Protein AF-A0A528AHN2-F1 (afdb_monomer_lite)

Foldseek 3Di:
DDDDDDDDFFADPVLDWDWDDDPQDIDTHSCGPNCVVCVVVSVVLNVCVNPVVPDDSPPPVDDDPPDDDD

Sequence (70 aa):
IVETGVGIRPAFSDNLPRVEAHGRTVAINGLYRHGFLLAPAMARRAADLVFDSDKPVEFADETDGQRRSA

Radius of gyration: 15.71 Å; chains: 1; bounding box: 30×50×45 Å

Secondary structure (DSSP, 8-state):
------------TT---EEEEETTEEEEE--GGGHHHHHHHHHHHHHHHHH-TTS---------------

pLDDT: mean 81.45, std 18.02, range [40.72, 96.31]

Structure (mmCIF, N/CA/C/O backbone):
data_AF-A0A528AHN2-F1
#
_entry.id   AF-A0A528AHN2-F1
#
loop_
_atom_site.group_PDB
_atom_site.id
_atom_site.type_symbol
_atom_site.label_atom_id
_atom_site.label_alt_id
_atom_site.label_comp_id
_atom_site.label_asym_id
_atom_site.label_entity_id
_atom_site.label_seq_id
_atom_site.pdbx_PDB_ins_code
_atom_site.Cartn_x
_atom_site.Cartn_y
_atom_site.Cartn_z
_atom_site.occupancy
_atom_site.B_iso_or_equiv
_atom_site.auth_seq_id
_atom_site.auth_comp_id
_atom_site.auth_asym_id
_atom_site.auth_atom_id
_atom_site.pdbx_PDB_model_num
ATOM 1 N N . ILE A 1 1 ? 13.055 -16.803 -25.493 1.00 76.81 1 ILE A N 1
ATOM 2 C CA . ILE A 1 1 ? 11.903 -15.873 -25.385 1.00 76.81 1 ILE A CA 1
ATOM 3 C C . ILE A 1 1 ? 12.349 -14.729 -24.480 1.00 76.81 1 ILE A C 1
ATOM 5 O O . ILE A 1 1 ? 12.974 -15.027 -23.471 1.00 76.81 1 ILE A O 1
ATOM 9 N N . VAL A 1 2 ? 12.116 -13.468 -24.855 1.00 87.38 2 VAL A N 1
ATOM 10 C CA . VAL A 1 2 ? 12.351 -12.293 -23.992 1.00 87.38 2 VAL A CA 1
ATOM 11 C C . VAL A 1 2 ? 10.982 -11.731 -23.622 1.00 87.38 2 VAL A C 1
ATOM 13 O O . VAL A 1 2 ? 10.167 -11.512 -24.515 1.00 87.38 2 VAL A O 1
ATOM 16 N N . GLU A 1 3 ? 10.720 -11.552 -22.329 1.00 90.44 3 GLU A N 1
ATOM 17 C CA . GLU A 1 3 ? 9.450 -11.033 -21.817 1.00 90.44 3 GLU A CA 1
ATOM 18 C C . GLU A 1 3 ? 9.565 -9.534 -21.521 1.00 90.44 3 GLU A C 1
ATOM 20 O O . GLU A 1 3 ? 10.537 -9.078 -20.918 1.00 90.44 3 GLU A O 1
ATOM 25 N N . THR A 1 4 ? 8.563 -8.764 -21.947 1.00 92.38 4 THR A N 1
ATOM 26 C CA . THR A 1 4 ? 8.450 -7.328 -21.670 1.00 92.38 4 THR A CA 1
ATOM 27 C C . THR A 1 4 ? 7.118 -7.049 -20.991 1.00 92.38 4 THR A C 1
ATOM 29 O O . THR A 1 4 ? 6.073 -7.398 -21.538 1.00 92.38 4 THR A O 1
ATOM 32 N N . GLY A 1 5 ? 7.149 -6.390 -19.832 1.00 91.75 5 GLY A N 1
ATOM 33 C CA . GLY A 1 5 ? 5.957 -6.047 -19.060 1.00 91.75 5 GLY A CA 1
ATOM 34 C C . GLY A 1 5 ? 5.931 -4.576 -18.660 1.00 91.75 5 GLY A C 1
ATOM 35 O O . GLY A 1 5 ? 6.965 -3.976 -18.366 1.00 91.75 5 GLY A O 1
ATOM 36 N N . VAL A 1 6 ? 4.728 -4.007 -18.621 1.00 93.69 6 VAL A N 1
ATOM 37 C CA . VAL A 1 6 ? 4.447 -2.686 -18.047 1.00 93.69 6 VAL A CA 1
ATOM 38 C C . VAL A 1 6 ? 3.358 -2.829 -16.990 1.00 93.69 6 VAL A C 1
ATOM 40 O O . VAL A 1 6 ? 2.475 -3.673 -17.112 1.00 93.69 6 VAL A O 1
ATOM 43 N N . GLY A 1 7 ? 3.422 -2.011 -15.942 1.00 92.25 7 GLY A N 1
ATOM 44 C CA . GLY A 1 7 ? 2.460 -2.042 -14.843 1.00 92.25 7 GLY A CA 1
ATOM 45 C C . GLY A 1 7 ? 2.053 -0.639 -14.419 1.00 92.25 7 GLY A C 1
ATOM 46 O O . GLY A 1 7 ? 2.867 0.287 -14.445 1.00 92.25 7 GLY A O 1
ATOM 47 N N . ILE A 1 8 ? 0.793 -0.494 -14.013 1.00 94.25 8 ILE A N 1
ATOM 48 C CA . ILE A 1 8 ? 0.276 0.741 -13.421 1.00 94.25 8 ILE A CA 1
ATOM 49 C C . ILE A 1 8 ? 0.753 0.820 -11.972 1.00 94.25 8 ILE A C 1
ATOM 51 O O . ILE A 1 8 ? 0.771 -0.176 -11.250 1.00 94.25 8 ILE A O 1
ATOM 55 N N . ARG A 1 9 ? 1.143 2.020 -11.544 1.00 94.44 9 ARG A N 1
ATOM 56 C CA . ARG A 1 9 ? 1.624 2.283 -10.188 1.00 94.44 9 ARG A CA 1
ATOM 57 C C . ARG A 1 9 ? 0.677 3.271 -9.518 1.00 94.44 9 ARG A C 1
ATOM 59 O O . ARG A 1 9 ? 0.731 4.452 -9.855 1.00 94.44 9 ARG A O 1
ATOM 66 N N . PRO A 1 10 ? -0.195 2.819 -8.609 1.00 93.12 10 PRO A N 1
ATOM 67 C CA . PRO A 1 10 ? -1.162 3.710 -7.998 1.00 93.12 10 PRO A CA 1
ATOM 68 C C . PRO A 1 10 ? -0.490 4.627 -6.964 1.00 93.12 10 PRO A C 1
ATOM 70 O O . PRO A 1 10 ? 0.366 4.193 -6.184 1.00 93.12 10 PRO A O 1
ATOM 73 N N . ALA A 1 11 ? -0.883 5.899 -6.982 1.00 93.75 11 ALA A N 1
ATOM 74 C CA . ALA A 1 11 ? -0.415 6.967 -6.105 1.00 93.75 11 ALA A CA 1
ATOM 75 C C . ALA A 1 11 ? -1.572 7.942 -5.835 1.00 93.75 11 ALA A C 1
ATOM 77 O O . ALA A 1 11 ? -2.379 8.198 -6.731 1.00 93.75 11 ALA A O 1
ATOM 78 N N . PHE A 1 12 ? -1.643 8.484 -4.620 1.00 91.75 12 PHE A N 1
ATOM 79 C CA . PHE A 1 12 ? -2.473 9.654 -4.329 1.00 91.75 12 PHE A CA 1
ATOM 80 C C . PHE A 1 12 ? -1.781 10.934 -4.824 1.00 91.75 12 PHE A C 1
ATOM 82 O O . PHE A 1 12 ? -0.602 10.910 -5.182 1.00 91.75 12 PHE A O 1
ATOM 89 N N . SER A 1 13 ? -2.497 12.062 -4.848 1.00 92.81 13 SER A N 1
ATOM 90 C CA . SER A 1 13 ? -1.961 13.347 -5.329 1.00 92.81 13 SER A CA 1
ATOM 91 C C . SER A 1 13 ? -0.750 13.850 -4.535 1.00 92.81 13 SER A C 1
ATOM 93 O O . SER A 1 13 ? 0.061 14.598 -5.072 1.00 92.81 13 SER A O 1
ATOM 95 N N . ASP A 1 14 ? -0.617 13.433 -3.275 1.00 90.06 14 ASP A N 1
ATOM 96 C CA . ASP A 1 14 ? 0.502 13.752 -2.380 1.00 90.06 14 ASP A CA 1
ATOM 97 C C . ASP A 1 14 ? 1.643 12.716 -2.428 1.00 90.06 14 ASP A C 1
ATOM 99 O O . ASP A 1 14 ? 2.705 12.937 -1.854 1.00 90.06 14 ASP A O 1
ATOM 103 N N . ASN A 1 15 ? 1.466 11.612 -3.164 1.00 87.38 15 ASN A N 1
ATOM 104 C CA . ASN A 1 15 ? 2.387 10.474 -3.239 1.00 87.38 15 ASN A CA 1
ATOM 105 C C . ASN A 1 15 ? 2.655 9.759 -1.901 1.00 87.38 15 ASN A C 1
ATOM 107 O O . ASN A 1 15 ? 3.657 9.042 -1.794 1.00 87.38 15 ASN A O 1
ATOM 111 N N . LEU A 1 16 ? 1.780 9.915 -0.906 1.00 90.38 16 LEU A N 1
ATOM 112 C CA . LEU A 1 16 ? 1.895 9.215 0.370 1.00 90.38 16 LEU A CA 1
ATOM 113 C C . LEU A 1 16 ? 0.998 7.964 0.376 1.00 90.38 16 LEU A C 1
ATOM 115 O O . LEU A 1 16 ? -0.159 8.039 -0.038 1.00 90.38 16 LEU A O 1
ATOM 119 N N . PRO A 1 17 ? 1.499 6.791 0.806 1.00 92.56 17 PRO A N 1
ATOM 120 C CA . PRO A 1 17 ? 0.682 5.591 0.948 1.00 92.56 17 PRO A CA 1
ATOM 121 C C . PRO A 1 17 ? -0.252 5.705 2.153 1.00 92.56 17 PRO A C 1
ATOM 123 O O . PRO A 1 17 ? 0.149 6.205 3.201 1.00 92.56 17 PRO A O 1
ATOM 126 N N . ARG A 1 18 ? -1.472 5.184 2.017 1.00 92.25 18 ARG A N 1
ATOM 127 C CA . ARG A 1 18 ? -2.510 5.274 3.050 1.00 92.25 18 ARG A CA 1
ATOM 128 C C . ARG A 1 18 ? -3.165 3.927 3.294 1.00 92.25 18 ARG A C 1
ATOM 130 O O . ARG A 1 18 ? -3.279 3.097 2.384 1.00 92.25 18 ARG A O 1
ATOM 137 N N . VAL A 1 19 ? -3.618 3.746 4.529 1.00 92.88 19 VAL A N 1
ATOM 138 C CA . VAL A 1 19 ? -4.515 2.661 4.921 1.00 92.88 19 VAL A CA 1
ATOM 139 C C . VAL A 1 19 ? -5.780 3.302 5.468 1.00 92.88 19 VAL A C 1
ATOM 141 O O . VAL A 1 19 ? -5.741 3.956 6.505 1.00 92.88 19 VAL A O 1
ATOM 144 N N . GLU A 1 20 ? -6.891 3.125 4.765 1.00 89.19 20 GLU A N 1
ATOM 145 C CA . GLU A 1 20 ? -8.159 3.778 5.083 1.00 89.19 20 GLU A CA 1
ATOM 146 C C . GLU A 1 20 ? -9.224 2.737 5.431 1.00 89.19 20 GLU A C 1
ATOM 148 O O . GLU A 1 20 ? -9.361 1.719 4.746 1.00 89.19 20 GLU A O 1
ATOM 153 N N . ALA A 1 21 ? -10.003 3.002 6.481 1.00 88.81 21 ALA A N 1
ATOM 154 C CA . ALA A 1 21 ? -11.166 2.205 6.850 1.00 88.81 21 ALA A CA 1
ATOM 155 C C . ALA A 1 21 ? -12.454 2.924 6.426 1.00 88.81 21 ALA A C 1
ATOM 157 O O . ALA A 1 21 ? -12.710 4.061 6.812 1.00 88.81 21 ALA A O 1
ATOM 158 N N . HIS A 1 22 ? -13.286 2.226 5.659 1.00 86.69 22 HIS A N 1
ATOM 159 C CA . HIS A 1 22 ? -14.584 2.679 5.169 1.00 86.69 22 HIS A CA 1
ATOM 160 C C . HIS A 1 22 ? -15.655 1.687 5.634 1.00 86.69 22 HIS A C 1
ATOM 162 O O . HIS A 1 22 ? -15.929 0.671 4.985 1.00 86.69 22 HIS A O 1
ATOM 168 N N . GLY A 1 23 ? -16.234 1.942 6.810 1.00 86.00 23 GLY A N 1
ATOM 169 C CA . GLY A 1 23 ? -17.185 1.032 7.452 1.00 86.00 23 GLY A CA 1
ATOM 170 C C . GLY A 1 23 ? -16.548 -0.324 7.771 1.00 86.00 23 GLY A C 1
ATOM 171 O O . GLY A 1 23 ? -15.679 -0.418 8.628 1.00 86.00 23 GLY A O 1
ATOM 172 N N . ARG A 1 24 ? -16.978 -1.382 7.073 1.00 87.94 24 ARG A N 1
ATOM 173 C CA . ARG A 1 24 ? -16.440 -2.752 7.223 1.00 87.94 24 ARG A CA 1
ATOM 174 C C . ARG A 1 24 ? -15.323 -3.095 6.230 1.00 87.94 24 ARG A C 1
ATOM 176 O O . ARG A 1 24 ? -14.939 -4.259 6.133 1.00 87.94 24 ARG A O 1
ATOM 183 N N . THR A 1 25 ? -14.845 -2.117 5.466 1.00 90.75 25 THR A N 1
ATOM 184 C CA . THR A 1 25 ? -13.835 -2.316 4.422 1.00 90.75 25 THR A CA 1
ATOM 185 C C . THR A 1 25 ? -12.557 -1.587 4.797 1.00 90.75 25 THR A C 1
ATOM 187 O O . THR A 1 25 ? -12.613 -0.420 5.163 1.00 90.75 25 THR A O 1
ATOM 190 N N . VAL A 1 26 ? -11.408 -2.246 4.654 1.00 91.75 26 VAL A N 1
ATOM 191 C CA . VAL A 1 26 ? -10.089 -1.607 4.760 1.00 91.75 26 VAL A CA 1
ATOM 192 C C . VAL A 1 26 ? -9.438 -1.610 3.384 1.00 91.75 26 VAL A C 1
ATOM 194 O O . VAL A 1 26 ? -9.386 -2.647 2.721 1.00 91.75 26 VAL A O 1
ATOM 197 N N . ALA A 1 27 ? -8.954 -0.451 2.951 1.00 92.75 27 ALA A N 1
ATOM 198 C CA . ALA A 1 27 ? -8.253 -0.265 1.690 1.00 92.75 27 ALA A CA 1
ATOM 199 C C . ALA A 1 27 ? -6.811 0.178 1.950 1.00 92.75 27 ALA A C 1
ATOM 201 O O . ALA A 1 27 ? -6.553 1.028 2.799 1.00 92.75 27 ALA A O 1
ATOM 202 N N . ILE A 1 28 ? -5.873 -0.384 1.190 1.00 93.94 28 ILE A N 1
ATOM 203 C CA . ILE A 1 28 ? -4.459 0.002 1.198 1.00 93.94 28 ILE A CA 1
ATOM 204 C C . ILE A 1 28 ? -4.119 0.495 -0.205 1.00 93.94 28 ILE A C 1
ATOM 206 O O . ILE A 1 28 ? -4.345 -0.229 -1.178 1.00 93.94 28 ILE A O 1
ATOM 210 N N . ASN A 1 29 ? -3.579 1.707 -0.333 1.00 94.00 29 ASN A N 1
ATOM 211 C CA . ASN A 1 29 ? -3.222 2.260 -1.639 1.00 94.00 29 ASN A CA 1
ATOM 212 C C . ASN A 1 29 ? -2.071 3.279 -1.558 1.00 94.00 29 ASN A C 1
ATOM 214 O O . ASN A 1 29 ? -1.600 3.626 -0.478 1.00 94.00 29 ASN A O 1
ATOM 218 N N . GLY A 1 30 ? -1.589 3.743 -2.712 1.00 94.69 30 GLY A N 1
ATOM 219 C CA . GLY A 1 30 ? -0.623 4.839 -2.809 1.00 94.69 30 GLY A CA 1
ATOM 220 C C . GLY A 1 30 ? 0.851 4.437 -2.701 1.00 94.69 30 GLY A C 1
ATOM 221 O O . GLY A 1 30 ? 1.707 5.298 -2.532 1.00 94.69 30 GLY A O 1
ATOM 222 N N . LEU A 1 31 ? 1.182 3.144 -2.801 1.00 94.88 31 LEU A N 1
ATOM 223 C CA . LEU A 1 31 ? 2.554 2.666 -2.581 1.00 94.88 31 LEU A CA 1
ATOM 224 C C . LEU A 1 31 ? 3.520 2.966 -3.740 1.00 94.88 31 LEU A C 1
ATOM 226 O O . LEU A 1 31 ? 4.733 2.840 -3.564 1.00 94.88 31 LEU A O 1
ATOM 230 N N . TYR A 1 32 ? 3.021 3.340 -4.922 1.00 93.75 32 TYR A N 1
ATOM 231 C CA . TYR A 1 32 ? 3.818 3.655 -6.111 1.00 93.75 32 TYR A CA 1
ATOM 232 C C . TYR A 1 32 ? 5.023 2.701 -6.322 1.00 93.75 32 TYR A C 1
ATOM 234 O O . TYR A 1 32 ? 4.863 1.488 -6.453 1.00 93.75 32 TYR A O 1
ATOM 242 N N . ARG A 1 33 ? 6.255 3.228 -6.370 1.00 94.56 33 ARG A N 1
ATOM 243 C CA . ARG A 1 33 ? 7.516 2.481 -6.554 1.00 94.56 33 ARG A CA 1
ATOM 244 C C . ARG A 1 33 ? 8.044 1.813 -5.278 1.00 94.56 33 ARG A C 1
ATOM 246 O O . ARG A 1 33 ? 9.058 1.128 -5.336 1.00 94.56 33 ARG A O 1
ATOM 253 N N . HIS A 1 34 ? 7.361 2.005 -4.155 1.00 94.56 34 HIS A N 1
ATOM 254 C CA . HIS A 1 34 ? 7.798 1.598 -2.818 1.00 94.56 34 HIS A CA 1
ATOM 255 C C . HIS A 1 34 ? 6.978 0.439 -2.249 1.00 94.56 34 HIS A C 1
ATOM 257 O O . HIS A 1 34 ? 7.112 0.116 -1.072 1.00 94.56 34 HIS A O 1
ATOM 263 N N . GLY A 1 35 ? 6.158 -0.212 -3.083 1.00 93.44 35 GLY A N 1
ATOM 264 C CA . GLY A 1 35 ? 5.301 -1.333 -2.689 1.00 93.44 35 GLY A CA 1
ATOM 265 C C . GLY A 1 35 ? 6.037 -2.429 -1.929 1.00 93.44 35 GLY A C 1
ATOM 266 O O . GLY A 1 35 ? 5.579 -2.842 -0.876 1.00 93.44 35 GLY A O 1
ATOM 267 N N . PHE A 1 36 ? 7.210 -2.844 -2.409 1.00 95.06 36 PHE A N 1
ATOM 268 C CA . PHE A 1 36 ? 7.990 -3.893 -1.751 1.00 95.06 36 PHE A CA 1
ATOM 269 C C . PHE A 1 36 ? 8.536 -3.456 -0.384 1.00 95.06 36 PHE A C 1
ATOM 271 O O . PHE A 1 36 ? 8.426 -4.190 0.592 1.00 95.06 36 PHE A O 1
ATOM 278 N N . LEU A 1 37 ? 9.096 -2.245 -0.311 1.00 95.88 37 LEU A N 1
ATOM 279 C CA . LEU A 1 37 ? 9.727 -1.729 0.903 1.00 95.88 37 LEU A CA 1
ATOM 280 C C . LEU A 1 37 ? 8.702 -1.442 2.009 1.00 95.88 37 LEU A C 1
ATOM 282 O O . LEU A 1 37 ? 8.949 -1.747 3.171 1.00 95.88 37 LEU A O 1
ATOM 286 N N . LEU A 1 38 ? 7.560 -0.849 1.651 1.00 95.06 38 LEU A N 1
ATOM 287 C CA . LEU A 1 38 ? 6.564 -0.375 2.615 1.00 95.06 38 LEU A CA 1
ATOM 288 C C . LEU A 1 38 ? 5.474 -1.405 2.925 1.00 95.06 38 LEU A C 1
ATOM 290 O O . LEU A 1 38 ? 4.763 -1.240 3.916 1.00 95.06 38 LEU A O 1
ATOM 294 N N . ALA A 1 39 ? 5.345 -2.470 2.126 1.00 95.69 39 ALA A N 1
ATOM 295 C CA . ALA A 1 39 ? 4.311 -3.488 2.313 1.00 95.69 39 ALA A CA 1
ATOM 296 C C . ALA A 1 39 ? 4.238 -4.050 3.745 1.00 95.69 39 ALA A C 1
ATOM 298 O O . ALA A 1 39 ? 3.127 -4.093 4.273 1.00 95.69 39 ALA A O 1
ATOM 299 N N . PRO A 1 40 ? 5.347 -4.427 4.419 1.00 96.31 40 PRO A N 1
ATOM 300 C CA . PRO A 1 40 ? 5.258 -4.985 5.770 1.00 96.31 40 PRO A CA 1
ATOM 301 C C . PRO A 1 40 ? 4.668 -4.001 6.788 1.00 96.31 40 PRO A C 1
ATOM 303 O O . PRO A 1 40 ? 3.831 -4.379 7.607 1.00 96.31 40 PRO A O 1
ATOM 306 N N . ALA A 1 41 ? 5.056 -2.725 6.707 1.00 94.31 41 ALA A N 1
ATOM 307 C CA . ALA A 1 41 ? 4.544 -1.681 7.591 1.00 94.31 41 ALA A CA 1
ATOM 308 C C . ALA A 1 41 ? 3.062 -1.375 7.310 1.00 94.31 41 ALA A C 1
ATOM 310 O O . ALA A 1 41 ? 2.260 -1.281 8.239 1.00 94.31 41 ALA A O 1
ATOM 311 N N . MET A 1 42 ? 2.676 -1.291 6.031 1.00 94.56 42 MET A N 1
ATOM 312 C CA . MET A 1 42 ? 1.285 -1.048 5.629 1.00 94.56 42 MET A CA 1
ATOM 313 C C . MET A 1 42 ? 0.364 -2.210 6.014 1.00 94.56 42 MET A C 1
ATOM 315 O O . MET A 1 42 ? -0.743 -1.985 6.497 1.00 94.56 42 MET A O 1
ATOM 319 N N . ALA A 1 43 ? 0.835 -3.451 5.868 1.00 95.19 43 ALA A N 1
ATOM 320 C CA . ALA A 1 43 ? 0.098 -4.639 6.285 1.00 95.19 43 ALA A CA 1
ATOM 321 C C . ALA A 1 43 ? -0.133 -4.663 7.801 1.00 95.19 43 ALA A C 1
ATOM 323 O O . ALA A 1 43 ? -1.229 -5.002 8.242 1.00 95.19 43 ALA A O 1
ATOM 324 N N . ARG A 1 44 ? 0.867 -4.257 8.598 1.00 94.56 44 ARG A N 1
ATOM 325 C CA . ARG A 1 44 ? 0.715 -4.137 10.053 1.00 94.56 44 ARG A CA 1
ATOM 326 C C . ARG A 1 44 ? -0.369 -3.123 10.414 1.00 94.56 44 ARG A C 1
ATOM 328 O O . ARG A 1 44 ? -1.280 -3.470 11.153 1.00 94.56 44 ARG A O 1
ATOM 335 N N . ARG A 1 45 ? -0.315 -1.923 9.828 1.00 92.00 45 ARG A N 1
ATOM 336 C CA . ARG A 1 45 ? -1.312 -0.866 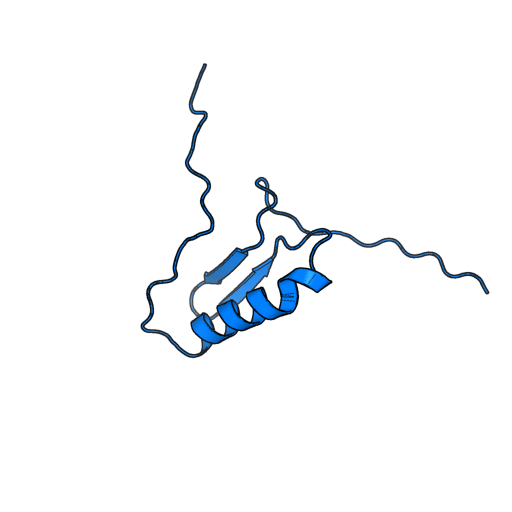10.063 1.00 92.00 45 ARG A CA 1
ATOM 337 C C . ARG A 1 45 ? -2.723 -1.320 9.682 1.00 92.00 45 ARG A C 1
ATO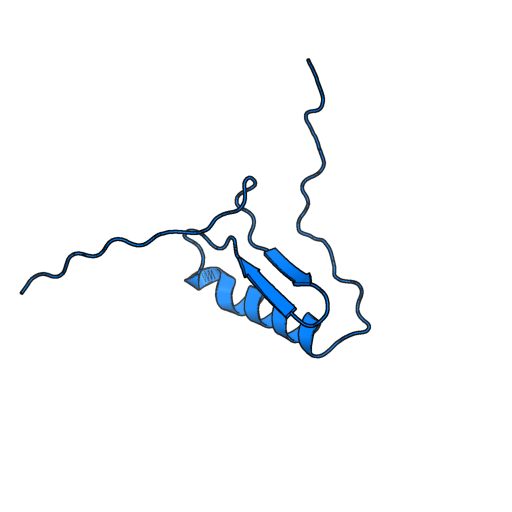M 339 O O . ARG A 1 45 ? -3.665 -1.081 10.425 1.00 92.00 45 ARG A O 1
ATOM 346 N N . ALA A 1 46 ? -2.870 -2.021 8.558 1.00 93.06 46 ALA A N 1
ATOM 347 C CA . ALA A 1 46 ? -4.154 -2.583 8.147 1.00 93.06 46 ALA A CA 1
ATOM 348 C C . ALA A 1 46 ? -4.663 -3.664 9.106 1.00 93.06 46 ALA A C 1
ATOM 350 O O . ALA A 1 46 ? -5.847 -3.675 9.426 1.00 93.06 46 ALA A O 1
ATOM 351 N N . ALA A 1 47 ? -3.788 -4.547 9.591 1.00 93.19 47 ALA A N 1
ATOM 352 C CA . ALA A 1 47 ? -4.159 -5.549 10.583 1.00 93.19 47 ALA A CA 1
ATOM 353 C C . ALA A 1 47 ? -4.615 -4.895 11.895 1.00 93.19 47 ALA A C 1
ATOM 355 O O . ALA A 1 47 ? -5.644 -5.291 12.436 1.00 93.19 47 ALA A O 1
ATOM 356 N N . ASP A 1 48 ? -3.907 -3.864 12.359 1.00 90.75 48 ASP A N 1
ATOM 357 C CA . ASP A 1 48 ? -4.294 -3.120 13.557 1.00 90.75 48 ASP A CA 1
ATOM 358 C C . ASP A 1 48 ? -5.704 -2.509 13.382 1.00 90.75 48 ASP A C 1
ATOM 360 O O . ASP A 1 48 ? -6.540 -2.668 14.260 1.00 90.75 48 ASP A O 1
ATOM 364 N N . LEU A 1 49 ? -6.042 -1.940 12.216 1.00 87.88 49 LEU A N 1
ATOM 365 C CA . LEU A 1 49 ? -7.406 -1.446 11.943 1.00 87.88 49 LEU A CA 1
ATOM 366 C C . LEU A 1 49 ? -8.476 -2.547 11.897 1.00 87.88 49 LEU A C 1
ATOM 368 O O . LEU A 1 49 ? -9.621 -2.316 12.281 1.00 87.88 49 LEU A O 1
ATOM 372 N N . VAL A 1 50 ? -8.135 -3.730 11.381 1.00 90.12 50 VAL A N 1
ATOM 373 C CA . VAL A 1 50 ? -9.082 -4.850 11.247 1.00 90.12 50 VAL A CA 1
ATOM 374 C C . VAL A 1 50 ? -9.372 -5.503 12.597 1.00 90.12 50 VAL A C 1
ATOM 376 O O . VAL A 1 50 ? -10.505 -5.915 12.843 1.00 90.12 50 VAL A O 1
ATOM 379 N N . PHE A 1 51 ? -8.359 -5.629 13.453 1.00 88.75 51 PHE A N 1
ATOM 380 C CA . PHE A 1 51 ? -8.443 -6.416 14.684 1.00 88.75 51 PHE A CA 1
ATOM 381 C C . PHE A 1 51 ? -8.531 -5.571 15.960 1.00 88.75 51 PHE A C 1
ATOM 383 O O . PHE A 1 51 ? -8.934 -6.105 16.990 1.00 88.75 51 PHE A O 1
ATOM 390 N N . ASP A 1 52 ? -8.190 -4.282 15.908 1.00 78.75 52 ASP A N 1
ATOM 391 C CA . ASP A 1 52 ? -8.103 -3.391 17.068 1.00 78.75 52 ASP A CA 1
ATOM 392 C C . ASP A 1 52 ? -9.048 -2.188 16.878 1.00 78.75 52 ASP A C 1
ATOM 394 O O . ASP A 1 52 ? -8.642 -1.063 16.588 1.00 78.75 52 ASP A O 1
ATOM 398 N N . SER A 1 53 ? -10.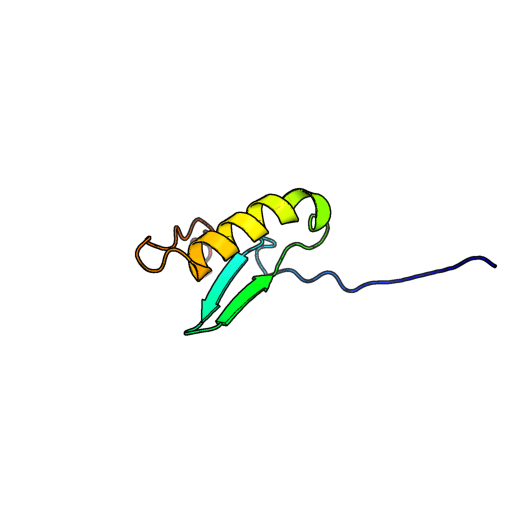357 -2.449 16.990 1.00 62.94 53 SER A N 1
ATOM 399 C CA . SER A 1 53 ? -11.435 -1.491 16.676 1.00 62.94 53 SER A CA 1
ATOM 400 C C . SER A 1 53 ? -11.506 -0.260 17.593 1.00 62.94 53 SER A C 1
ATOM 402 O O . SER A 1 53 ? -12.335 0.613 17.350 1.00 62.94 53 SER A O 1
ATOM 404 N N . ASP A 1 54 ? -10.675 -0.200 18.637 1.00 61.41 54 ASP A N 1
ATOM 405 C CA . ASP A 1 54 ? -10.748 0.801 19.711 1.00 61.41 54 ASP A CA 1
ATOM 406 C C . ASP A 1 54 ? -9.535 1.750 19.741 1.00 61.41 54 ASP A C 1
ATOM 408 O O . ASP A 1 54 ? -9.440 2.632 20.596 1.00 61.41 54 ASP A O 1
ATOM 412 N N . LYS A 1 55 ? -8.587 1.601 18.802 1.00 53.25 55 LYS A N 1
ATOM 413 C CA . LYS A 1 55 ? -7.471 2.542 18.670 1.00 53.25 55 LYS A CA 1
ATOM 414 C C . LYS A 1 55 ? -7.855 3.714 17.769 1.00 53.25 55 LYS A C 1
ATOM 416 O O . LYS A 1 55 ? -8.365 3.483 16.669 1.00 53.25 55 LYS A O 1
ATOM 421 N N . PRO A 1 56 ? -7.573 4.969 18.174 1.00 52.38 56 PRO A N 1
ATOM 422 C CA . PRO A 1 56 ? -7.673 6.087 17.253 1.00 52.38 56 PRO A CA 1
ATOM 423 C C . PRO A 1 56 ? -6.765 5.793 16.061 1.00 52.38 56 PRO A C 1
ATOM 425 O O . PRO A 1 56 ? -5.593 5.445 16.218 1.00 52.38 56 PRO A O 1
ATOM 428 N N . VAL A 1 57 ? -7.332 5.879 14.859 1.00 56.50 57 VAL A N 1
ATOM 429 C CA . VAL A 1 57 ? -6.552 5.820 13.628 1.00 56.50 57 VAL A CA 1
ATOM 430 C C . VAL A 1 57 ? -5.613 7.015 13.678 1.00 56.50 57 VAL A C 1
ATOM 432 O O . VAL A 1 57 ? -6.048 8.151 13.517 1.00 56.50 57 VAL A O 1
ATOM 435 N N . GLU A 1 58 ? -4.339 6.772 13.967 1.00 53.28 58 GLU A N 1
ATOM 436 C CA . GLU A 1 58 ? -3.305 7.793 13.856 1.00 53.28 58 GLU A CA 1
ATOM 437 C C . GLU A 1 58 ? -3.290 8.253 12.397 1.00 53.28 58 GLU A C 1
ATOM 439 O O . GLU A 1 58 ? -2.761 7.556 11.527 1.00 53.28 58 GLU A O 1
ATOM 444 N N . PHE A 1 59 ? -3.915 9.393 12.101 1.00 52.31 59 PHE A N 1
ATOM 445 C CA . PHE A 1 59 ? -3.854 10.046 10.798 1.00 52.31 59 PHE A CA 1
ATOM 446 C C . PHE A 1 59 ? -2.490 10.730 10.664 1.00 52.31 59 PHE A C 1
ATOM 448 O O . PHE A 1 59 ? -2.384 11.948 10.663 1.00 52.31 59 PHE A O 1
ATOM 455 N N . ALA A 1 60 ? -1.428 9.933 10.550 1.00 52.19 60 ALA A N 1
ATOM 456 C CA . ALA A 1 60 ? -0.094 10.424 10.197 1.00 52.19 60 ALA A CA 1
ATOM 457 C C . ALA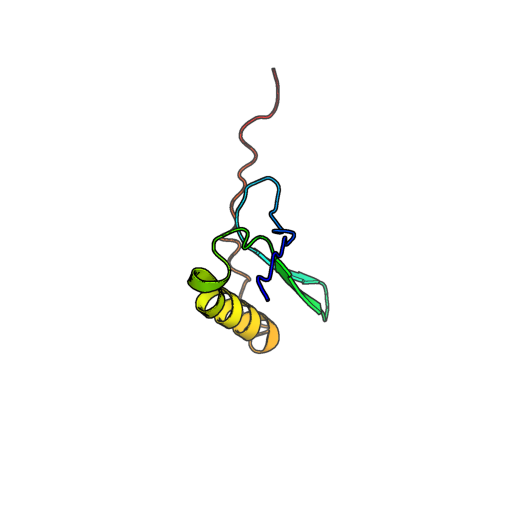 A 1 60 ? 0.024 10.781 8.701 1.00 52.19 60 ALA A C 1
ATOM 459 O O . ALA A 1 60 ? 1.106 11.105 8.217 1.00 52.19 60 ALA A O 1
A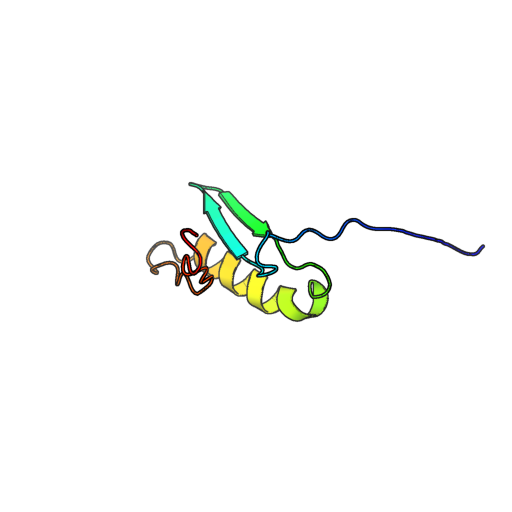TOM 460 N N . ASP A 1 61 ? -1.077 10.692 7.955 1.00 60.81 61 ASP A N 1
ATOM 461 C CA . ASP A 1 61 ? -1.116 10.929 6.519 1.00 60.81 61 ASP A CA 1
ATOM 462 C C . ASP A 1 61 ? -1.443 12.421 6.297 1.00 60.81 61 ASP A C 1
ATOM 464 O O . ASP A 1 61 ? -2.471 12.782 5.724 1.00 60.81 61 ASP A O 1
ATOM 468 N N . GLU A 1 62 ? -0.603 13.299 6.861 1.00 49.75 62 GLU A N 1
ATOM 469 C CA . GLU A 1 62 ? -0.745 14.751 6.754 1.00 49.75 62 GLU A CA 1
ATOM 470 C C . GLU A 1 62 ? -0.775 15.176 5.280 1.00 49.75 62 GLU A C 1
ATOM 472 O O . GLU A 1 62 ? 0.194 15.037 4.534 1.00 49.75 62 GLU A O 1
ATOM 477 N N . THR A 1 63 ? -1.877 15.800 4.874 1.00 51.59 63 THR A N 1
ATOM 478 C CA . THR A 1 63 ? -1.804 16.902 3.915 1.00 51.59 63 THR A CA 1
ATOM 479 C C . THR A 1 63 ? -2.450 18.110 4.572 1.00 51.59 63 THR A C 1
ATOM 481 O O . THR A 1 63 ? -3.642 18.373 4.413 1.00 51.59 63 THR A O 1
ATOM 484 N N . ASP A 1 64 ? -1.651 18.826 5.364 1.00 50.88 64 ASP A N 1
ATOM 485 C CA . ASP A 1 64 ? -1.999 20.172 5.792 1.00 50.88 64 ASP A CA 1
ATOM 486 C C . ASP A 1 64 ? -2.225 21.016 4.528 1.00 50.88 64 ASP A C 1
ATOM 488 O O . ASP A 1 64 ? -1.429 20.992 3.583 1.00 50.88 64 ASP A O 1
ATOM 492 N N . GLY A 1 65 ? -3.364 21.700 4.461 1.00 51.34 65 GLY A N 1
ATOM 493 C CA . GLY A 1 65 ? -3.850 22.428 3.289 1.00 51.34 65 GLY A CA 1
ATOM 494 C C . GLY A 1 65 ? -3.059 23.702 2.977 1.00 51.34 65 GLY A C 1
ATOM 495 O O . GLY A 1 65 ? -3.654 24.761 2.767 1.00 51.34 65 GLY A O 1
ATOM 496 N N . GLN A 1 66 ? -1.730 23.637 2.915 1.00 51.75 66 GLN A N 1
ATOM 497 C CA . GLN A 1 66 ? -0.864 24.758 2.560 1.00 51.75 66 GLN A CA 1
ATOM 498 C C . GLN A 1 66 ? -0.793 24.939 1.044 1.00 51.75 66 GLN A C 1
ATOM 500 O O . GLN A 1 66 ? 0.179 24.589 0.381 1.00 51.75 66 GLN A O 1
ATOM 505 N N . ARG A 1 67 ? -1.872 25.512 0.507 1.00 47.22 67 ARG A N 1
ATOM 506 C CA . ARG A 1 67 ? -1.878 26.627 -0.461 1.00 47.22 67 ARG A CA 1
ATOM 507 C C . ARG A 1 67 ? -3.325 26.906 -0.861 1.00 47.22 67 ARG A C 1
ATOM 509 O O . ARG A 1 67 ? -3.760 26.634 -1.978 1.00 47.22 67 ARG A O 1
ATOM 516 N N . ARG A 1 68 ? -4.091 27.477 0.072 1.00 41.03 68 ARG A N 1
ATOM 517 C CA . ARG A 1 68 ? -5.229 28.313 -0.313 1.00 41.03 68 ARG A CA 1
ATOM 518 C C . ARG A 1 68 ? -4.686 29.648 -0.830 1.00 41.03 68 ARG A C 1
ATOM 520 O O . ARG A 1 68 ? -4.022 30.362 -0.091 1.00 41.03 68 ARG A O 1
ATOM 527 N N . SER A 1 69 ? -5.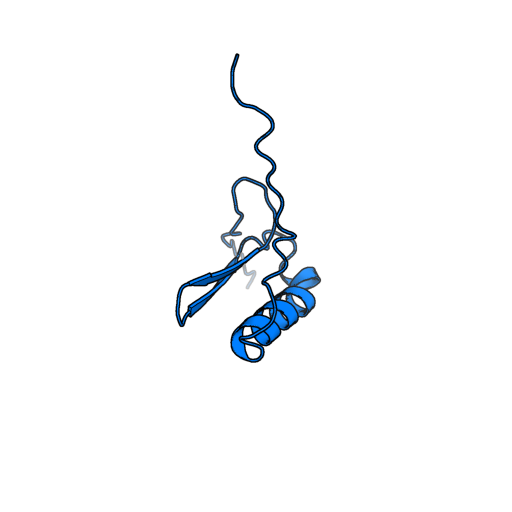047 29.928 -2.082 1.00 42.88 69 SER A N 1
ATOM 528 C CA . SER A 1 69 ? -5.308 31.241 -2.693 1.00 42.88 69 SER A CA 1
ATOM 529 C C . SER A 1 69 ? -4.174 32.264 -2.870 1.00 42.88 69 SER A C 1
ATOM 531 O O . SER A 1 69 ? -3.698 32.827 -1.892 1.00 42.88 69 SER A O 1
ATOM 533 N N . ALA A 1 70 ? -3.984 32.584 -4.161 1.00 40.72 70 ALA A N 1
ATOM 534 C CA . ALA A 1 70 ? -3.566 33.850 -4.784 1.00 40.72 70 ALA A CA 1
ATOM 535 C C . ALA A 1 70 ? -2.094 34.271 -4.674 1.00 40.72 70 ALA A C 1
ATOM 537 O O . ALA A 1 70 ? -1.632 34.620 -3.569 1.00 40.72 70 ALA A O 1
#